Protein AF-A0A4U5UUK6-F1 (afdb_monomer_lite)

Sequence (68 aa):
MFDSSLSSLGAKVVVASSGDENHPPENITDGNTNTFWMTTGMFPQEFIIRFAESTEISAVTVDSYNGM

Foldseek 3Di:
DPPAWQVNQVKDWPDWQDADPQQGPRQQGRPDLVGHHDDPDDDDIDIDIDGPDDDDDPDDDGDDDDDD

pLDDT: mean 91.7, std 11.03, range [49.97, 98.12]

InterPro domains:
  IPR000421 Coagulation factor 5/8, C-terminal domain [PF00754] (16-65)
  IPR008979 Galactose-binding-like domain superfamily [SSF49785] (6-67)
  IPR033558 Intraflagellar transport protein 25 [PTHR33906] (1-66)

Structure (mmCIF, N/CA/C/O backbone):
data_AF-A0A4U5UUK6-F1
#
_entry.id   AF-A0A4U5UUK6-F1
#
loop_
_atom_site.group_PDB
_atom_site.id
_atom_site.type_symbol
_atom_site.label_atom_id
_atom_site.label_alt_id
_atom_site.label_comp_id
_atom_site.label_asym_id
_atom_site.label_entity_id
_atom_site.label_seq_id
_atom_site.pdbx_PDB_ins_code
_atom_site.Cartn_x
_atom_site.Cartn_y
_atom_site.Cartn_z
_atom_site.occupancy
_atom_site.B_iso_or_equiv
_atom_site.auth_seq_id
_atom_site.auth_comp_id
_atom_site.auth_asym_id
_atom_site.auth_atom_id
_atom_site.pdbx_PDB_model_num
ATOM 1 N N . MET A 1 1 ? 3.796 12.550 16.249 1.00 50.28 1 MET A N 1
ATOM 2 C CA . MET A 1 1 ? 3.926 11.670 15.072 1.00 50.28 1 MET A CA 1
ATOM 3 C C . MET A 1 1 ? 3.429 10.317 15.542 1.00 50.28 1 MET A C 1
ATOM 5 O O . MET A 1 1 ? 3.887 9.888 16.589 1.00 50.28 1 MET A O 1
ATOM 9 N N . PHE A 1 2 ? 2.374 9.767 14.941 1.00 52.28 2 PHE A N 1
ATOM 10 C CA . PHE A 1 2 ? 1.772 8.523 15.429 1.00 52.28 2 PHE A CA 1
ATOM 11 C C . PHE A 1 2 ? 2.779 7.385 15.210 1.00 52.28 2 PHE A C 1
ATOM 13 O O . PHE A 1 2 ? 3.014 6.994 14.076 1.00 52.28 2 PHE A O 1
ATOM 20 N N . ASP A 1 3 ? 3.401 6.909 16.290 1.00 59.91 3 ASP A N 1
ATOM 21 C CA . ASP A 1 3 ? 4.500 5.920 16.312 1.00 59.91 3 ASP A CA 1
ATOM 22 C C . ASP A 1 3 ? 4.074 4.494 15.893 1.00 59.91 3 ASP A C 1
ATOM 24 O O . ASP A 1 3 ? 4.768 3.512 16.139 1.00 59.91 3 ASP A O 1
ATOM 28 N N . SER A 1 4 ? 2.890 4.339 15.304 1.00 79.62 4 SER A N 1
ATOM 29 C CA . SER A 1 4 ? 2.300 3.046 14.959 1.00 79.62 4 SER A CA 1
ATOM 30 C C . SER A 1 4 ? 1.954 3.014 13.481 1.00 79.62 4 SER A C 1
ATOM 32 O O . SER A 1 4 ? 1.283 3.912 12.974 1.00 79.62 4 SER A O 1
ATOM 34 N N . SER A 1 5 ? 2.428 1.973 12.798 1.00 91.81 5 SER A N 1
ATOM 35 C CA . SER A 1 5 ? 2.106 1.729 11.400 1.00 91.81 5 SER A CA 1
ATOM 36 C C . SER A 1 5 ? 0.602 1.518 11.211 1.00 91.81 5 SER A C 1
ATOM 38 O O . SER A 1 5 ? -0.110 1.062 12.107 1.00 91.81 5 SER A O 1
ATOM 40 N N . LEU A 1 6 ? 0.096 1.811 10.013 1.00 93.69 6 LEU A N 1
ATOM 41 C CA . LEU A 1 6 ? -1.301 1.534 9.665 1.00 93.69 6 LEU A CA 1
ATOM 42 C C . LEU A 1 6 ? -1.640 0.050 9.870 1.00 93.69 6 LEU A C 1
ATOM 44 O O . LEU A 1 6 ? -2.714 -0.279 10.377 1.00 93.69 6 LEU A O 1
ATOM 48 N N . SER A 1 7 ? -0.702 -0.837 9.534 1.00 95.19 7 SER A N 1
ATOM 49 C CA . SER A 1 7 ? -0.856 -2.276 9.723 1.00 95.19 7 SER A CA 1
ATOM 50 C C . SER A 1 7 ? -0.932 -2.689 11.196 1.00 95.19 7 SER A C 1
ATOM 52 O O . SER A 1 7 ? -1.724 -3.574 11.525 1.00 95.19 7 SER A O 1
ATOM 54 N N . SER A 1 8 ? -0.195 -2.035 12.106 1.00 95.25 8 SER A N 1
ATOM 55 C CA . SER A 1 8 ? -0.271 -2.335 13.545 1.00 95.25 8 SER A CA 1
ATOM 56 C C . SER A 1 8 ? -1.586 -1.867 14.172 1.00 95.25 8 SER A C 1
ATOM 58 O O . SER A 1 8 ? -2.073 -2.490 15.115 1.00 95.25 8 SER A O 1
ATOM 60 N N . LEU A 1 9 ? -2.214 -0.843 13.587 1.00 94.56 9 LEU A N 1
ATOM 61 C CA . LEU A 1 9 ? -3.577 -0.402 13.903 1.00 94.56 9 LEU A CA 1
ATOM 62 C C . LEU A 1 9 ? -4.661 -1.274 13.235 1.00 94.56 9 LEU A C 1
ATOM 64 O O . LEU A 1 9 ? -5.854 -0.999 13.355 1.00 94.56 9 LEU A O 1
ATOM 68 N N . GLY A 1 10 ? -4.264 -2.335 12.528 1.00 95.44 10 GLY A N 1
ATOM 69 C CA . GLY A 1 10 ? -5.165 -3.306 11.913 1.00 95.44 10 GLY A CA 1
ATOM 70 C C . GLY A 1 10 ? -5.670 -2.926 10.521 1.00 95.44 10 GLY A C 1
ATOM 71 O O . GLY A 1 10 ? -6.504 -3.655 9.972 1.00 95.44 10 GLY A O 1
ATOM 72 N N . ALA A 1 11 ? -5.176 -1.834 9.928 1.00 96.69 11 ALA A N 1
ATOM 73 C CA . ALA A 1 11 ? -5.464 -1.530 8.534 1.00 96.69 11 ALA A CA 1
ATOM 74 C C . ALA A 1 11 ? -4.793 -2.557 7.608 1.00 96.69 11 ALA A C 1
ATOM 76 O O . ALA A 1 11 ? -3.734 -3.105 7.914 1.00 96.69 11 ALA A O 1
ATOM 77 N N . LYS A 1 12 ? -5.427 -2.848 6.471 1.00 97.19 12 LYS A N 1
ATOM 78 C CA . LYS A 1 12 ? -4.939 -3.846 5.510 1.00 97.19 12 LYS A CA 1
ATOM 79 C C . LYS A 1 12 ? -5.088 -3.348 4.088 1.00 97.19 12 LYS A C 1
ATOM 81 O O . LYS A 1 12 ? -6.133 -2.798 3.742 1.00 97.19 12 LYS A O 1
ATOM 86 N N . VAL A 1 13 ? -4.096 -3.631 3.252 1.00 97.81 13 VAL A N 1
ATOM 87 C CA . VAL A 1 13 ? -4.261 -3.549 1.801 1.00 97.81 13 VAL A CA 1
ATOM 88 C C . VAL A 1 13 ? -5.120 -4.735 1.366 1.00 97.81 13 VAL A C 1
ATOM 90 O O . VAL A 1 13 ? -4.764 -5.886 1.598 1.00 97.81 13 VAL A O 1
ATOM 93 N N . VAL A 1 14 ? -6.304 -4.458 0.822 1.00 98.12 14 VAL A N 1
ATOM 94 C CA . VAL A 1 14 ? -7.287 -5.487 0.428 1.00 98.12 14 VAL A CA 1
ATOM 95 C C . VAL A 1 14 ? -7.367 -5.682 -1.081 1.00 98.12 14 VAL A C 1
ATOM 97 O O . VAL A 1 14 ? -7.879 -6.699 -1.539 1.00 98.12 14 VAL A O 1
ATOM 100 N N . VAL A 1 15 ? -6.856 -4.716 -1.841 1.00 98.06 15 VAL A N 1
ATOM 101 C CA . VAL A 1 15 ? -6.679 -4.790 -3.289 1.00 98.06 15 VAL A CA 1
ATOM 102 C C . VAL A 1 15 ? -5.330 -4.173 -3.612 1.00 98.06 15 VAL A C 1
ATOM 104 O O . VAL A 1 15 ? -5.011 -3.099 -3.103 1.00 98.06 15 VAL A O 1
ATOM 107 N N . ALA A 1 16 ? -4.578 -4.838 -4.479 1.00 97.62 16 ALA A N 1
ATOM 108 C CA . ALA A 1 16 ? -3.449 -4.276 -5.195 1.00 97.62 16 ALA A CA 1
ATOM 109 C C . ALA A 1 16 ? -3.550 -4.745 -6.647 1.00 97.62 16 ALA A C 1
ATOM 111 O O . ALA A 1 16 ? -3.779 -5.923 -6.917 1.00 97.62 16 ALA A O 1
ATOM 112 N N . SER A 1 17 ? -3.424 -3.805 -7.571 1.00 97.38 17 SER A N 1
ATOM 113 C CA . SER A 1 17 ? -3.513 -4.044 -9.020 1.00 97.38 17 SER A CA 1
ATOM 114 C C . SER A 1 17 ? -2.364 -4.895 -9.578 1.00 97.38 17 SER A C 1
ATOM 116 O O . SER A 1 17 ? -2.520 -5.526 -10.623 1.00 97.38 17 SER A O 1
ATOM 118 N N . SER A 1 18 ? -1.246 -4.974 -8.854 1.00 96.69 18 SER A N 1
ATOM 119 C CA . SER A 1 18 ? -0.097 -5.821 -9.168 1.00 96.69 18 SER A CA 1
ATOM 120 C C . SER A 1 18 ? 0.616 -6.299 -7.901 1.00 96.69 18 SER A C 1
ATOM 122 O O . SER A 1 18 ? 0.481 -5.686 -6.839 1.00 96.69 18 SER A O 1
ATOM 124 N N . GLY A 1 19 ? 1.435 -7.344 -8.025 1.00 95.38 19 GLY A N 1
ATOM 125 C CA . GLY A 1 19 ? 2.238 -7.872 -6.923 1.00 95.38 19 GLY A CA 1
ATOM 126 C C . GLY A 1 19 ? 3.604 -8.361 -7.390 1.00 95.38 19 GLY A C 1
ATOM 127 O O . GLY A 1 19 ? 3.690 -9.171 -8.309 1.00 95.38 19 GLY A O 1
ATOM 128 N N . ASP A 1 20 ? 4.645 -7.868 -6.727 1.00 96.31 20 ASP A N 1
ATOM 129 C CA . ASP A 1 20 ? 6.004 -8.406 -6.757 1.00 96.31 20 ASP A CA 1
ATOM 130 C C . ASP A 1 20 ? 6.281 -9.062 -5.395 1.00 96.31 20 ASP A C 1
ATOM 132 O O . ASP A 1 20 ? 5.951 -8.488 -4.358 1.00 96.31 20 ASP A O 1
ATOM 136 N N . GLU A 1 21 ? 6.860 -10.263 -5.378 1.00 96.88 21 GLU A N 1
ATOM 137 C CA . GLU A 1 21 ? 7.090 -11.017 -4.134 1.00 96.88 21 GLU A CA 1
ATOM 138 C C . GLU A 1 21 ? 8.109 -10.347 -3.197 1.00 96.88 21 GLU A C 1
ATOM 140 O O . GLU A 1 21 ? 8.012 -10.497 -1.979 1.00 96.88 21 GLU A O 1
ATOM 145 N N . ASN A 1 22 ? 9.070 -9.594 -3.741 1.00 97.19 22 ASN A N 1
ATOM 146 C CA . ASN A 1 22 ? 10.081 -8.878 -2.958 1.00 97.19 22 ASN A CA 1
ATOM 147 C C . ASN A 1 22 ? 9.578 -7.508 -2.485 1.00 97.19 22 ASN A C 1
ATOM 149 O O . ASN A 1 22 ? 10.078 -6.966 -1.497 1.00 97.19 22 ASN A O 1
ATOM 153 N N . HIS A 1 23 ? 8.582 -6.956 -3.180 1.00 96.62 23 HIS A N 1
ATOM 154 C CA . HIS A 1 23 ? 7.978 -5.657 -2.893 1.00 96.62 23 HIS A CA 1
ATOM 155 C C . HIS A 1 23 ? 6.449 -5.763 -2.793 1.00 96.62 23 HIS A C 1
ATOM 157 O O . HIS A 1 23 ? 5.729 -5.155 -3.598 1.00 96.62 23 HIS A O 1
ATOM 163 N N . PRO A 1 24 ? 5.933 -6.549 -1.831 1.00 97.75 24 PRO A N 1
ATOM 164 C CA . PRO A 1 24 ? 4.522 -6.880 -1.787 1.00 97.75 24 PRO A CA 1
ATOM 165 C C . PRO A 1 24 ? 3.674 -5.714 -1.236 1.00 97.75 24 PRO A C 1
ATOM 167 O O . PRO A 1 24 ? 4.208 -4.776 -0.631 1.00 97.75 24 PRO A O 1
ATOM 170 N N . PRO A 1 25 ? 2.344 -5.730 -1.440 1.00 97.69 25 PRO A N 1
ATOM 171 C CA . PRO A 1 25 ? 1.465 -4.621 -1.066 1.00 97.69 25 PRO A CA 1
ATOM 172 C C . PRO A 1 25 ? 1.445 -4.284 0.432 1.00 97.69 25 PRO A C 1
ATOM 174 O O . PRO A 1 25 ? 1.163 -3.144 0.798 1.00 97.69 25 PRO A O 1
ATOM 177 N N . GLU A 1 26 ? 1.754 -5.233 1.315 1.00 96.75 26 GLU A N 1
ATOM 178 C CA . GLU A 1 26 ? 1.777 -5.027 2.770 1.00 96.75 26 GLU A CA 1
ATOM 179 C C . GLU A 1 26 ? 2.767 -3.929 3.186 1.00 96.75 26 GLU A C 1
ATOM 181 O O . GLU A 1 26 ? 2.506 -3.204 4.155 1.00 96.75 26 GLU A O 1
ATOM 186 N N . ASN A 1 27 ? 3.829 -3.740 2.397 1.00 97.19 27 ASN A N 1
ATOM 187 C CA . ASN A 1 27 ? 4.830 -2.696 2.599 1.00 97.19 27 ASN A CA 1
ATOM 188 C C . ASN A 1 27 ? 4.247 -1.271 2.506 1.00 97.19 27 ASN A C 1
ATOM 190 O O . ASN A 1 27 ? 4.850 -0.333 3.004 1.00 97.19 27 ASN A O 1
ATOM 194 N N . ILE A 1 28 ? 3.062 -1.067 1.911 1.00 96.75 28 ILE A N 1
ATOM 195 C CA . ILE A 1 28 ? 2.401 0.257 1.860 1.00 96.75 28 ILE A CA 1
ATOM 196 C C . ILE A 1 28 ? 2.047 0.763 3.268 1.00 96.75 28 ILE A C 1
ATOM 198 O O . ILE A 1 28 ? 1.970 1.966 3.511 1.00 96.75 28 ILE A O 1
ATOM 202 N N . THR A 1 29 ? 1.774 -0.155 4.198 1.00 96.19 29 THR A N 1
ATOM 203 C CA . THR A 1 29 ? 1.171 0.163 5.505 1.00 96.19 29 THR A CA 1
ATOM 204 C C . THR A 1 29 ? 2.042 -0.221 6.6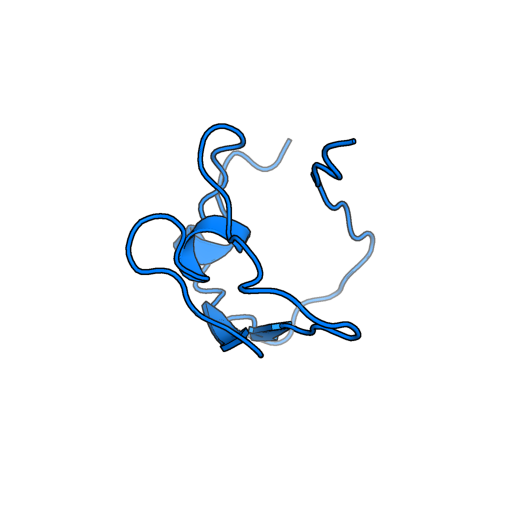96 1.00 96.19 29 THR A C 1
ATOM 206 O O . THR A 1 29 ? 1.591 -0.088 7.834 1.00 96.19 29 THR A O 1
ATOM 209 N N . ASP A 1 30 ? 3.269 -0.690 6.462 1.00 95.56 30 ASP A N 1
ATOM 210 C CA . ASP A 1 30 ? 4.175 -1.209 7.494 1.00 95.56 30 ASP A CA 1
ATOM 211 C C . ASP A 1 30 ? 4.897 -0.121 8.311 1.00 95.56 30 ASP A C 1
ATOM 213 O O . ASP A 1 30 ? 5.447 -0.417 9.371 1.00 95.56 30 ASP A O 1
ATOM 217 N N . GLY A 1 31 ? 4.824 1.141 7.873 1.00 93.56 31 GLY A N 1
ATOM 218 C CA . GLY A 1 31 ? 5.443 2.288 8.541 1.00 93.56 31 GLY A CA 1
ATOM 219 C C . GLY A 1 31 ? 6.960 2.391 8.350 1.00 93.56 31 GLY A C 1
ATOM 220 O O . GLY A 1 31 ? 7.588 3.219 9.010 1.00 93.56 31 GLY A O 1
ATOM 221 N N . ASN A 1 32 ? 7.558 1.584 7.472 1.00 93.12 32 ASN A N 1
ATOM 222 C CA . ASN A 1 32 ? 8.985 1.595 7.179 1.00 93.12 32 ASN A CA 1
ATOM 223 C C . ASN A 1 32 ? 9.234 2.121 5.761 1.00 93.12 32 ASN A C 1
ATOM 225 O O . ASN A 1 32 ? 9.030 1.430 4.776 1.00 93.12 32 ASN A O 1
ATOM 229 N N . THR A 1 33 ? 9.776 3.332 5.644 1.00 91.62 33 THR A N 1
ATOM 230 C CA . THR A 1 33 ? 10.051 3.960 4.339 1.00 91.62 33 THR A CA 1
ATOM 231 C C . THR A 1 33 ? 11.201 3.316 3.552 1.00 91.62 33 THR A C 1
ATOM 233 O O . THR A 1 33 ? 11.454 3.709 2.415 1.00 91.62 33 THR A O 1
ATOM 236 N N . ASN A 1 34 ? 11.906 2.330 4.125 1.00 93.12 34 ASN A N 1
ATOM 237 C CA . ASN A 1 34 ? 12.910 1.536 3.407 1.00 93.12 34 ASN A CA 1
ATOM 238 C C . ASN A 1 34 ? 12.303 0.314 2.695 1.00 93.12 34 ASN A C 1
ATOM 240 O O . ASN A 1 34 ? 12.974 -0.303 1.867 1.00 93.12 34 ASN A O 1
ATOM 244 N N . THR A 1 35 ? 11.065 -0.053 3.026 1.00 95.25 35 THR A N 1
ATOM 245 C CA . THR A 1 35 ? 10.268 -1.065 2.328 1.00 95.25 35 THR A CA 1
ATOM 246 C C . THR A 1 35 ? 9.186 -0.368 1.507 1.00 95.25 35 THR A C 1
ATOM 248 O O . THR A 1 35 ? 8.760 0.742 1.808 1.00 95.25 35 THR A O 1
ATOM 251 N N . PHE A 1 36 ? 8.790 -0.975 0.390 1.00 95.94 36 PHE A N 1
ATOM 252 C CA . PHE A 1 36 ? 7.809 -0.384 -0.521 1.00 95.94 36 PHE A CA 1
ATOM 253 C C . PHE A 1 36 ? 7.084 -1.461 -1.326 1.00 95.94 36 PHE A C 1
ATOM 255 O O . PHE A 1 36 ? 7.597 -2.571 -1.499 1.00 95.94 36 PHE A O 1
ATOM 262 N N . TRP A 1 37 ? 5.891 -1.121 -1.812 1.00 96.69 37 TRP A N 1
ATOM 263 C CA . TRP A 1 37 ? 5.204 -1.869 -2.861 1.00 96.69 37 TRP A CA 1
ATOM 264 C C . TRP A 1 37 ? 5.704 -1.406 -4.227 1.00 96.69 37 TRP A C 1
ATOM 266 O O . TRP A 1 37 ? 5.839 -0.203 -4.460 1.00 96.69 37 TRP A O 1
ATOM 276 N N . MET A 1 38 ? 5.968 -2.351 -5.129 1.00 95.00 38 MET A N 1
ATOM 277 C CA . MET A 1 38 ? 6.374 -2.051 -6.500 1.00 95.00 38 MET A CA 1
ATOM 278 C C . MET A 1 38 ? 5.275 -2.460 -7.481 1.00 95.00 38 MET A C 1
ATOM 280 O O . MET A 1 38 ? 4.779 -3.586 -7.462 1.00 95.00 38 MET A O 1
ATOM 284 N N . THR A 1 39 ? 4.921 -1.547 -8.385 1.00 94.19 39 THR A N 1
ATOM 285 C CA . THR A 1 39 ? 4.054 -1.876 -9.519 1.00 94.19 39 THR A CA 1
ATOM 286 C C . THR A 1 39 ? 4.813 -2.693 -10.561 1.00 94.19 39 THR A C 1
ATOM 288 O O . THR A 1 39 ? 5.974 -2.394 -10.828 1.00 94.19 39 THR A O 1
ATOM 291 N N . THR A 1 40 ? 4.166 -3.634 -11.246 1.00 94.38 40 THR A N 1
ATOM 292 C CA . THR A 1 40 ? 4.838 -4.509 -12.233 1.00 94.38 40 THR A CA 1
ATOM 293 C C . THR A 1 40 ? 4.747 -4.006 -13.684 1.00 94.38 40 THR A C 1
ATOM 295 O O . THR A 1 40 ? 4.837 -4.792 -14.626 1.00 94.38 40 THR A O 1
ATOM 298 N N . GLY A 1 41 ? 4.554 -2.698 -13.884 1.00 89.44 41 GLY A N 1
ATOM 299 C CA . GLY A 1 41 ? 4.465 -2.051 -15.198 1.00 89.44 41 GLY A CA 1
ATOM 300 C C . GLY A 1 41 ? 3.037 -1.804 -15.699 1.00 89.44 41 GLY A C 1
ATOM 301 O O . GLY A 1 41 ? 2.072 -2.369 -15.193 1.00 89.44 41 GLY A O 1
ATOM 302 N N . MET A 1 42 ? 2.933 -0.952 -16.728 1.00 88.31 42 MET A N 1
ATOM 303 C CA . MET A 1 42 ? 1.689 -0.373 -17.269 1.00 88.31 42 MET A CA 1
ATOM 304 C C . MET A 1 42 ? 0.917 0.490 -16.257 1.00 88.31 42 MET A C 1
ATOM 306 O O . MET A 1 42 ? 0.924 0.244 -15.057 1.00 88.31 42 MET A O 1
ATOM 310 N N . PHE A 1 43 ? 0.241 1.525 -16.750 1.00 89.94 43 PHE A N 1
ATOM 311 C CA . PHE A 1 43 ? -0.560 2.441 -15.936 1.00 89.94 43 PHE A CA 1
ATOM 312 C C . PHE A 1 43 ? -1.999 2.495 -16.470 1.00 89.94 43 PHE A C 1
ATOM 314 O O . PHE A 1 43 ? -2.184 2.345 -17.683 1.00 89.94 43 PHE A O 1
ATOM 321 N N . PRO A 1 44 ? -3.007 2.751 -15.612 1.00 94.88 44 PRO A N 1
ATOM 322 C CA . PRO A 1 44 ? -2.915 3.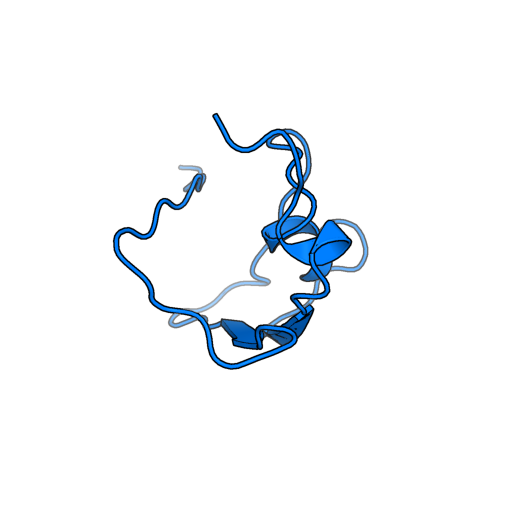071 -14.180 1.00 94.88 44 PRO A CA 1
ATOM 323 C C . PRO A 1 44 ? -2.733 1.843 -13.274 1.00 94.88 44 PRO A C 1
ATOM 325 O O . PRO A 1 44 ? -2.984 0.715 -13.682 1.00 94.88 44 PRO A O 1
ATOM 328 N N . GLN A 1 45 ? -2.319 2.099 -12.032 1.00 95.00 45 GLN A N 1
ATOM 329 C CA . GLN A 1 45 ? -2.242 1.119 -10.946 1.00 95.00 45 GLN A CA 1
ATOM 330 C C . GLN A 1 45 ? -2.965 1.698 -9.724 1.00 95.00 45 GLN A C 1
ATOM 332 O O . GLN A 1 45 ? -2.936 2.908 -9.492 1.00 95.00 45 GLN A O 1
ATOM 337 N N . GLU A 1 46 ? -3.616 0.838 -8.952 1.00 96.88 46 GLU A N 1
ATOM 338 C CA . GLU A 1 46 ? -4.367 1.180 -7.744 1.00 96.88 46 GLU A CA 1
ATOM 339 C C . GLU A 1 46 ? -4.134 0.179 -6.605 1.00 96.88 46 GLU A C 1
ATOM 341 O O . GLU A 1 46 ? -3.775 -0.985 -6.822 1.00 96.88 46 GLU A O 1
ATOM 346 N N . PHE A 1 47 ? -4.386 0.646 -5.385 1.00 97.25 47 PHE A N 1
ATOM 347 C CA . PHE A 1 47 ? -4.507 -0.171 -4.187 1.00 97.25 47 PHE A CA 1
ATOM 348 C C . PHE A 1 47 ? -5.640 0.367 -3.309 1.00 97.25 47 PHE A C 1
ATOM 350 O O . PHE A 1 47 ? -5.988 1.547 -3.373 1.00 97.25 47 PHE A O 1
ATOM 357 N N . ILE A 1 48 ? -6.210 -0.496 -2.468 1.00 98.06 48 ILE A N 1
ATOM 358 C CA . ILE A 1 48 ? -7.279 -0.130 -1.529 1.00 98.06 48 ILE A CA 1
ATOM 359 C C . ILE A 1 48 ? -6.859 -0.529 -0.119 1.00 98.06 48 ILE A C 1
ATOM 361 O O . ILE A 1 48 ? -6.556 -1.696 0.133 1.00 98.06 48 ILE A O 1
ATOM 365 N N . ILE A 1 49 ? -6.899 0.430 0.809 1.00 97.75 49 ILE A N 1
ATOM 366 C CA . ILE A 1 49 ? -6.675 0.205 2.240 1.00 97.75 49 ILE A CA 1
ATOM 367 C C . ILE A 1 49 ? -8.026 0.141 2.952 1.00 97.75 49 ILE A C 1
ATOM 369 O O . ILE A 1 49 ? -8.859 1.036 2.817 1.00 97.75 49 ILE A O 1
ATOM 373 N N . ARG A 1 50 ? -8.229 -0.908 3.749 1.00 97.75 50 ARG A N 1
ATOM 374 C CA . ARG A 1 50 ? -9.357 -1.038 4.672 1.00 97.75 50 ARG A CA 1
ATOM 375 C C . ARG A 1 50 ? -8.874 -0.817 6.100 1.00 97.75 50 ARG A C 1
ATOM 377 O O . ARG A 1 50 ? -8.013 -1.560 6.564 1.00 97.75 50 ARG A O 1
ATOM 384 N N . PHE A 1 51 ? -9.464 0.149 6.796 1.00 96.81 51 PHE A N 1
ATOM 385 C CA . PHE A 1 51 ? -9.258 0.360 8.231 1.00 96.81 51 PHE A CA 1
ATOM 386 C C . PHE A 1 51 ? -9.965 -0.720 9.062 1.00 96.81 51 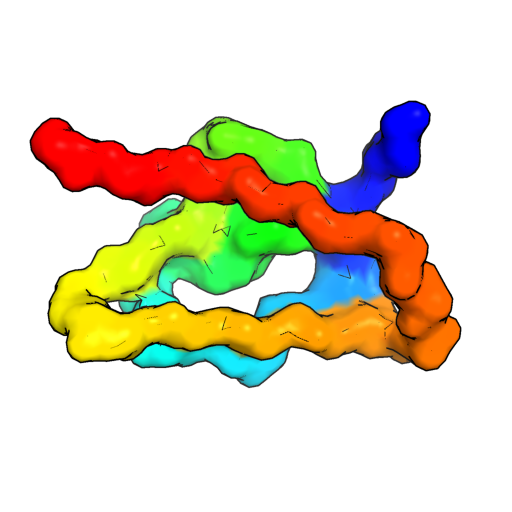PHE A C 1
ATOM 388 O O . PHE A 1 51 ? -10.925 -1.341 8.599 1.00 96.81 51 PHE A O 1
ATOM 395 N N . ALA A 1 52 ? -9.484 -0.963 10.284 1.00 96.19 52 ALA A N 1
ATOM 396 C CA . ALA A 1 52 ? -10.079 -1.951 11.188 1.00 96.19 52 ALA A CA 1
ATOM 397 C C . ALA A 1 52 ? -11.506 -1.572 11.625 1.00 96.19 52 ALA A C 1
ATOM 399 O O . ALA A 1 52 ? -12.338 -2.446 11.864 1.00 96.19 52 ALA A O 1
ATOM 400 N N . GLU A 1 53 ? -11.790 -0.274 11.684 1.00 96.00 53 GLU A N 1
ATOM 401 C CA . GLU A 1 53 ? -13.072 0.303 12.074 1.00 96.00 53 GLU A CA 1
ATOM 402 C C . GLU A 1 53 ? -13.346 1.595 11.290 1.00 96.00 53 GLU A C 1
ATOM 404 O O . GLU A 1 53 ? -12.550 2.008 10.447 1.00 96.00 53 GLU A O 1
ATOM 409 N N . SER A 1 54 ? -14.493 2.230 11.537 1.00 96.06 54 SER A N 1
ATOM 410 C CA . SER A 1 54 ? -14.810 3.527 10.934 1.00 96.06 54 SER A CA 1
ATOM 411 C C . SER A 1 54 ? -13.836 4.589 11.444 1.00 96.06 54 SER A C 1
ATOM 413 O O . SER A 1 54 ? -13.882 4.957 12.614 1.00 96.06 54 SER A O 1
ATOM 415 N N . THR A 1 55 ? -12.980 5.101 10.564 1.00 93.94 55 THR A N 1
ATOM 416 C CA . THR A 1 55 ? -11.930 6.066 10.906 1.00 93.94 55 THR A CA 1
ATOM 417 C C . THR A 1 55 ? -12.202 7.411 10.239 1.00 93.94 55 THR A C 1
ATOM 419 O O . THR A 1 55 ? -12.445 7.475 9.035 1.00 93.94 55 THR A O 1
ATOM 422 N N . GLU A 1 56 ? -12.143 8.496 11.012 1.00 95.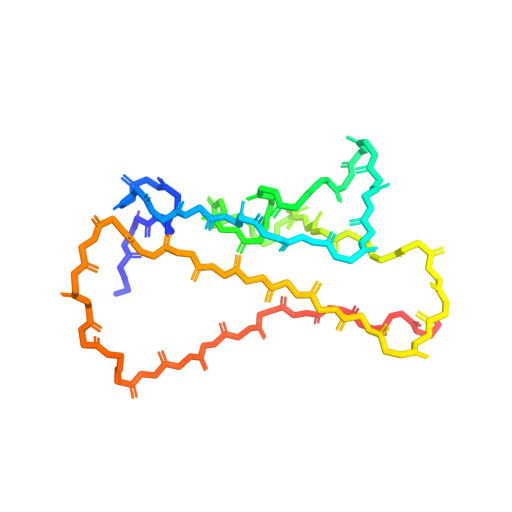88 56 GLU A N 1
ATOM 423 C CA . GLU A 1 56 ? -12.148 9.856 10.468 1.00 95.88 56 GLU A CA 1
ATOM 424 C C . GLU A 1 56 ? -10.771 10.177 9.875 1.00 95.88 56 GLU A C 1
ATOM 426 O O . GLU A 1 56 ? -9.748 10.071 10.553 1.00 95.88 56 GLU A O 1
ATOM 431 N N . ILE A 1 57 ? -10.737 10.565 8.600 1.00 94.19 57 ILE A N 1
ATOM 432 C CA . ILE A 1 57 ? -9.499 10.898 7.891 1.00 94.19 57 ILE A CA 1
ATOM 433 C C . ILE A 1 57 ? -9.397 12.416 7.786 1.00 94.19 57 ILE A C 1
ATOM 435 O O . ILE A 1 57 ? -10.185 13.050 7.089 1.00 94.19 57 ILE A O 1
ATOM 439 N N . SER A 1 58 ? -8.398 12.993 8.446 1.00 96.00 58 SER A N 1
ATOM 440 C CA . SER A 1 58 ? -8.104 14.429 8.374 1.00 96.00 58 SER A CA 1
ATOM 441 C C . SER A 1 58 ? -7.031 14.771 7.337 1.00 96.00 58 SER A C 1
ATOM 443 O O . SER A 1 58 ? -7.040 15.866 6.779 1.00 96.00 58 SER A O 1
ATOM 445 N N . ALA A 1 59 ? -6.115 13.840 7.061 1.00 95.38 59 ALA A N 1
ATOM 446 C CA . ALA A 1 59 ? -5.044 13.992 6.085 1.00 95.38 59 ALA A CA 1
ATOM 447 C C . ALA A 1 59 ? -4.594 12.629 5.544 1.00 95.38 59 ALA A C 1
ATOM 449 O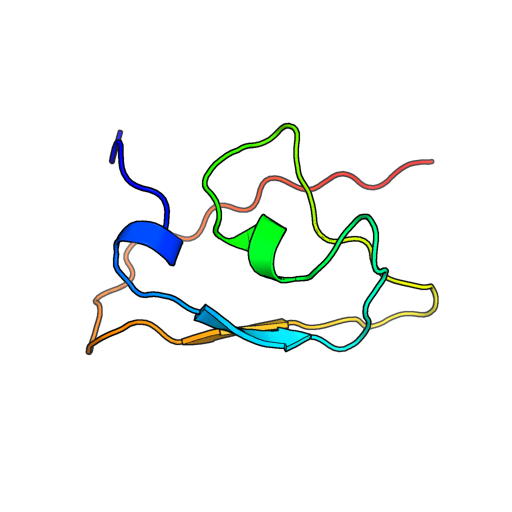 O . ALA A 1 59 ? -4.701 11.611 6.228 1.00 95.38 59 ALA A O 1
ATOM 450 N N . VAL A 1 60 ? -4.048 12.633 4.327 1.00 93.38 60 VAL A N 1
ATOM 451 C CA . VAL A 1 60 ? -3.392 11.477 3.708 1.00 93.38 60 VAL A CA 1
ATOM 452 C C . VAL A 1 60 ? -2.020 11.920 3.217 1.00 93.38 60 VAL A C 1
ATOM 454 O O . VAL A 1 60 ? -1.907 12.905 2.489 1.00 93.38 60 VAL A O 1
ATOM 457 N N . THR A 1 61 ? -0.985 11.190 3.617 1.00 93.25 61 THR A N 1
ATOM 458 C CA . THR A 1 61 ? 0.397 11.382 3.166 1.00 93.25 61 THR A CA 1
ATOM 459 C C . THR A 1 61 ? 0.875 10.109 2.488 1.00 93.25 61 THR A C 1
ATOM 461 O O . THR A 1 61 ? 0.587 9.015 2.970 1.00 93.25 61 THR A O 1
ATOM 464 N N . VAL A 1 62 ? 1.596 10.252 1.378 1.00 92.94 62 VAL A N 1
ATOM 465 C CA . VAL A 1 62 ? 2.141 9.125 0.618 1.00 92.94 62 VAL A CA 1
ATOM 466 C C . VAL A 1 62 ? 3.605 9.408 0.322 1.00 92.94 62 VAL A C 1
ATOM 468 O O . VAL A 1 62 ? 3.915 10.354 -0.401 1.00 92.94 62 VAL A O 1
ATOM 471 N N . ASP A 1 63 ? 4.485 8.567 0.854 1.00 92.88 63 ASP A N 1
ATOM 472 C CA . ASP A 1 63 ? 5.883 8.510 0.447 1.00 92.88 63 ASP A CA 1
ATOM 473 C C . ASP A 1 63 ? 5.986 7.570 -0.753 1.00 92.88 63 ASP A C 1
ATOM 475 O O . ASP A 1 63 ? 5.661 6.386 -0.673 1.00 92.88 63 ASP A O 1
ATOM 479 N N . SER A 1 64 ? 6.376 8.116 -1.902 1.00 91.31 64 SER A N 1
ATOM 480 C CA . SER A 1 64 ? 6.491 7.359 -3.146 1.00 91.31 64 SER A CA 1
ATOM 481 C C . SER A 1 64 ? 7.766 7.734 -3.880 1.00 91.31 64 SER A C 1
ATOM 483 O O . SER A 1 64 ? 8.276 8.849 -3.758 1.00 91.31 64 SER A O 1
ATOM 485 N N . TYR A 1 65 ? 8.275 6.786 -4.657 1.00 86.62 65 TYR A N 1
ATOM 486 C CA . TYR A 1 65 ? 9.408 6.996 -5.537 1.00 86.62 65 TYR A CA 1
ATOM 487 C C . TYR A 1 65 ? 8.977 6.712 -6.969 1.00 86.62 65 TYR A C 1
ATOM 489 O O . TYR A 1 65 ? 8.387 5.672 -7.255 1.00 86.62 65 TYR A O 1
ATOM 497 N N . ASN A 1 66 ? 9.279 7.641 -7.869 1.00 72.69 66 ASN A N 1
ATOM 498 C CA . ASN A 1 66 ? 9.148 7.431 -9.300 1.00 72.69 66 ASN A CA 1
ATOM 499 C C . ASN A 1 66 ? 10.560 7.537 -9.874 1.00 72.69 66 ASN A C 1
ATOM 501 O O . ASN A 1 66 ? 11.099 8.637 -10.005 1.00 72.69 66 ASN A O 1
ATOM 505 N N . GLY A 1 67 ? 11.201 6.387 -10.081 1.00 66.19 67 GLY A N 1
ATOM 506 C CA . GLY A 1 67 ? 12.525 6.339 -10.684 1.00 66.19 67 GLY A CA 1
ATOM 507 C C . GLY A 1 67 ? 12.440 6.801 -12.133 1.00 66.19 67 GLY A C 1
ATOM 508 O O . GLY A 1 67 ? 11.660 6.244 -12.903 1.00 66.19 67 GLY A O 1
ATOM 509 N N . MET A 1 68 ? 13.227 7.817 -12.486 1.00 49.97 68 MET A N 1
ATOM 510 C CA . MET A 1 68 ? 13.717 7.942 -13.860 1.00 49.97 68 MET A CA 1
ATOM 511 C C . MET A 1 68 ? 14.880 6.979 -14.066 1.00 49.97 68 MET A C 1
ATOM 513 O O . MET A 1 68 ? 15.675 6.828 -13.110 1.00 49.97 68 MET A O 1
#

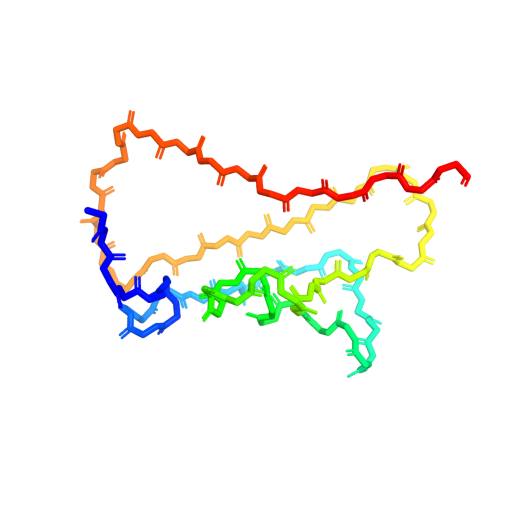Secondary structure (DSSP, 8-state):
---S-TTTTT-EEEEES---SSS-GGGGSSS-TTS-----SSS---EEEE-SS----S----------

Organism: Collichthys lucidus (NCBI:txid240159)

Radius of gyration: 12.52 Å; chains: 1; bounding box: 28×25×34 Å